Protein AF-A0A2T2TKY9-F1 (afdb_monomer)

Solvent-accessible surface area (backbone atoms only — not comparable to full-atom values): 7077 Å² total; per-residue (Å²): 111,66,70,60,33,53,52,41,38,54,29,49,77,65,15,28,55,54,84,91,41,48,63,62,53,51,52,52,54,49,52,53,51,51,37,38,73,75,62,79,43,53,74,64,58,55,48,51,42,56,54,39,39,47,70,61,56,27,76,72,26,63,61,4,35,72,71,64,35,91,60,46,79,85,35,49,60,59,58,50,49,37,50,68,68,67,57,58,39,86,54,73,62,39,29,32,44,21,52,51,47,55,71,32,69,70,40,43,49,55,43,50,52,54,51,52,52,51,52,51,54,53,52,54,52,66,74,78,108

Structure (mmCIF, N/CA/C/O backbone):
data_AF-A0A2T2TKY9-F1
#
_entry.id   AF-A0A2T2TKY9-F1
#
loop_
_atom_site.group_PDB
_atom_site.id
_atom_site.type_symbol
_atom_site.label_atom_id
_atom_site.label_alt_id
_atom_site.label_comp_id
_atom_site.label_asym_id
_atom_site.label_entity_id
_atom_site.label_seq_id
_atom_site.pdbx_PDB_ins_code
_atom_site.Cartn_x
_atom_site.Cartn_y
_atom_site.Cartn_z
_atom_site.occupancy
_atom_site.B_iso_or_equiv
_atom_site.auth_seq_id
_atom_site.auth_comp_id
_atom_site.auth_asym_id
_atom_site.auth_atom_id
_atom_site.pdbx_PDB_model_num
ATOM 1 N N . MET A 1 1 ? -13.889 10.393 12.592 1.00 92.25 1 MET A N 1
ATOM 2 C CA . MET A 1 1 ? -12.944 9.259 12.523 1.00 92.25 1 MET A CA 1
ATOM 3 C C . MET A 1 1 ? -13.697 7.949 12.323 1.00 92.25 1 MET A C 1
ATOM 5 O O . MET A 1 1 ? -13.344 7.207 11.418 1.00 92.25 1 MET A O 1
ATOM 9 N N . ASP A 1 2 ? -14.764 7.711 13.086 1.00 93.06 2 ASP A N 1
ATOM 10 C CA . ASP A 1 2 ? -15.576 6.482 13.050 1.00 93.06 2 ASP A CA 1
ATOM 11 C C . ASP A 1 2 ? -16.013 6.045 11.645 1.00 93.06 2 ASP A C 1
ATOM 13 O O . ASP A 1 2 ? -15.828 4.889 11.281 1.00 93.06 2 ASP A O 1
ATOM 17 N N . GLU A 1 3 ? -16.481 6.969 10.799 1.00 95.25 3 GLU A N 1
ATOM 18 C CA . GLU A 1 3 ? -16.850 6.647 9.410 1.00 95.25 3 GLU A CA 1
ATOM 19 C C . GLU A 1 3 ? -15.670 6.152 8.558 1.00 95.25 3 GLU A C 1
ATOM 21 O O . GLU A 1 3 ? -15.845 5.297 7.692 1.00 95.25 3 GLU A O 1
ATOM 26 N N . HIS A 1 4 ? -14.456 6.670 8.785 1.00 95.62 4 HIS A N 1
ATOM 27 C CA . HIS A 1 4 ? -13.267 6.175 8.087 1.00 95.62 4 HIS A CA 1
ATOM 28 C C . HIS A 1 4 ? -12.888 4.782 8.581 1.00 95.62 4 HIS A C 1
ATOM 30 O O . HIS A 1 4 ? -12.507 3.947 7.768 1.00 95.62 4 HIS A O 1
ATOM 36 N N . ILE A 1 5 ? -13.007 4.526 9.886 1.00 96.94 5 ILE A N 1
ATOM 37 C CA . ILE A 1 5 ? -12.751 3.205 10.469 1.00 96.94 5 ILE A CA 1
ATOM 38 C C . ILE A 1 5 ? -13.736 2.184 9.896 1.00 96.94 5 ILE A C 1
ATOM 40 O O . ILE A 1 5 ? -13.290 1.199 9.315 1.00 96.94 5 ILE A O 1
ATOM 44 N N . ALA A 1 6 ? -15.039 2.470 9.937 1.00 97.69 6 ALA A N 1
ATOM 45 C CA . ALA A 1 6 ? -16.073 1.590 9.392 1.00 97.69 6 ALA A CA 1
ATOM 46 C C . ALA A 1 6 ? -15.871 1.311 7.892 1.00 97.69 6 ALA A C 1
ATOM 48 O O . ALA A 1 6 ? -16.046 0.185 7.427 1.00 97.69 6 ALA A O 1
ATOM 49 N N . TYR A 1 7 ? -15.447 2.322 7.125 1.00 98.00 7 TYR A N 1
ATOM 50 C CA . TYR A 1 7 ? -15.103 2.146 5.715 1.00 98.00 7 TYR A CA 1
ATOM 51 C C . TYR A 1 7 ? -13.911 1.197 5.518 1.00 98.00 7 TYR A C 1
ATOM 53 O O . TYR A 1 7 ? -13.966 0.317 4.663 1.00 98.00 7 TYR A O 1
ATOM 61 N N . ILE A 1 8 ? -12.841 1.339 6.308 1.00 97.88 8 ILE A N 1
ATOM 62 C CA . ILE A 1 8 ? -11.689 0.430 6.236 1.00 97.88 8 ILE A CA 1
ATOM 63 C C . ILE A 1 8 ? -12.074 -0.989 6.663 1.00 97.88 8 ILE A C 1
ATOM 65 O O . ILE A 1 8 ? -11.676 -1.937 5.992 1.00 97.88 8 ILE A O 1
ATOM 69 N N . GLU A 1 9 ? -12.867 -1.149 7.721 1.00 97.81 9 GLU A N 1
ATOM 70 C CA . GLU A 1 9 ? -13.338 -2.460 8.183 1.00 97.81 9 GLU A CA 1
ATOM 71 C C . GLU A 1 9 ? -14.167 -3.177 7.111 1.00 97.81 9 GLU A C 1
ATOM 73 O O . GLU A 1 9 ? -13.948 -4.365 6.869 1.00 97.81 9 GLU A O 1
ATOM 78 N N . LYS A 1 10 ? -15.043 -2.447 6.404 1.00 98.06 10 LYS A N 1
ATOM 79 C CA . LYS A 1 10 ? -15.778 -2.965 5.238 1.00 98.06 10 LYS A CA 1
ATOM 80 C C . LYS A 1 10 ? -14.816 -3.502 4.175 1.00 98.06 10 LYS A C 1
ATOM 82 O O . LYS A 1 10 ? -14.941 -4.652 3.766 1.00 98.06 10 LYS A O 1
ATOM 87 N N . LEU A 1 11 ? -13.820 -2.706 3.777 1.00 98.19 11 LEU A N 1
ATOM 88 C CA . LEU A 1 11 ? -12.841 -3.132 2.771 1.00 98.19 11 LEU A CA 1
ATOM 89 C C . LEU A 1 11 ? -12.011 -4.331 3.239 1.00 98.19 11 LEU A C 1
ATOM 91 O O . LEU A 1 11 ? -11.703 -5.210 2.442 1.00 98.19 11 LEU A O 1
ATOM 95 N N . VAL A 1 12 ? -11.637 -4.391 4.519 1.00 97.38 12 VAL A N 1
ATOM 96 C CA . VAL A 1 12 ? -10.908 -5.538 5.079 1.00 97.38 12 VAL A CA 1
ATOM 97 C C . VAL A 1 12 ? -11.760 -6.804 5.017 1.00 97.38 12 VAL A C 1
ATOM 99 O O . VAL A 1 12 ? -11.250 -7.836 4.585 1.00 97.38 12 VAL A O 1
ATOM 102 N N . ALA A 1 13 ? -13.048 -6.725 5.363 1.00 97.06 13 ALA A N 1
ATOM 103 C CA . ALA A 1 13 ? -13.977 -7.851 5.253 1.00 97.06 13 ALA A CA 1
ATOM 104 C C . ALA A 1 13 ? -14.165 -8.334 3.800 1.00 97.06 13 ALA A C 1
ATOM 106 O O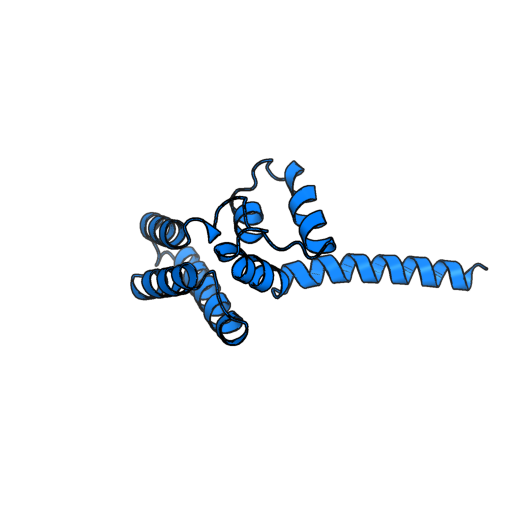 . ALA A 1 13 ? -14.412 -9.513 3.564 1.00 97.06 13 ALA A O 1
ATOM 107 N N . GLU A 1 14 ? -13.999 -7.442 2.822 1.00 97.00 14 GLU A N 1
ATOM 108 C CA . GLU A 1 14 ? -14.082 -7.736 1.383 1.00 97.00 14 GLU A CA 1
ATOM 109 C C . GLU A 1 14 ? -12.745 -8.204 0.767 1.00 97.00 14 GLU A C 1
ATOM 111 O O . GLU A 1 14 ? -12.661 -8.455 -0.442 1.00 97.00 14 GLU A O 1
ATOM 116 N N . GLY A 1 15 ? -11.691 -8.335 1.582 1.00 96.81 15 GLY A N 1
ATOM 117 C CA . GLY A 1 15 ? -10.346 -8.729 1.147 1.00 96.81 15 GLY A CA 1
ATOM 118 C C . GLY A 1 15 ? -9.550 -7.613 0.455 1.00 96.81 15 GLY A C 1
ATOM 119 O O . GLY A 1 15 ? -8.530 -7.870 -0.192 1.00 96.81 15 GLY A O 1
ATOM 120 N N . GLY A 1 16 ? -10.026 -6.374 0.576 1.00 97.88 16 GLY A N 1
ATOM 121 C CA . GLY A 1 16 ? -9.493 -5.148 -0.008 1.00 97.88 16 GLY A CA 1
ATOM 122 C C .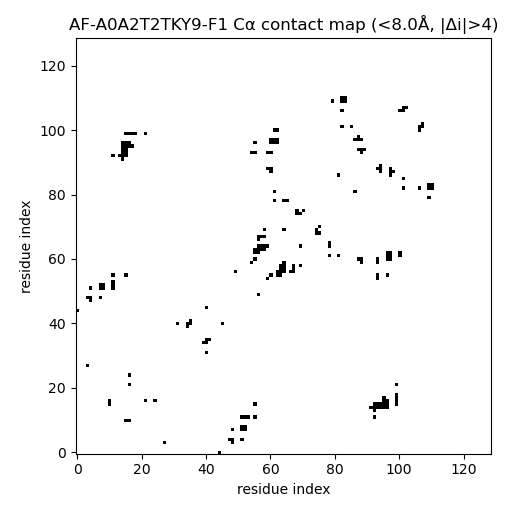 GLY A 1 16 ? -10.429 -4.510 -1.040 1.00 97.88 16 GLY A C 1
ATOM 123 O O . GLY A 1 16 ? -11.451 -5.091 -1.400 1.00 97.88 16 GLY A O 1
ATOM 124 N N . PRO A 1 17 ? -10.085 -3.307 -1.525 1.00 98.38 17 PRO A N 1
ATOM 125 C CA . PRO A 1 17 ? -10.943 -2.546 -2.428 1.00 98.38 17 PRO A CA 1
ATOM 126 C C . PRO A 1 17 ? -11.001 -3.158 -3.828 1.00 98.38 17 PRO A C 1
ATOM 128 O O . PRO A 1 17 ? -10.005 -3.681 -4.339 1.00 98.38 17 PRO A O 1
ATOM 131 N N . ASP A 1 18 ? -12.147 -3.024 -4.487 1.00 98.25 18 ASP A N 1
ATOM 132 C CA . ASP A 1 18 ? -12.252 -3.239 -5.928 1.00 98.25 18 ASP A CA 1
ATOM 133 C C . ASP A 1 18 ? -11.791 -1.995 -6.712 1.00 98.25 18 ASP A C 1
ATOM 135 O O . ASP A 1 18 ? -11.724 -0.898 -6.151 1.00 98.25 18 ASP A O 1
ATOM 139 N N . PRO A 1 19 ? -11.457 -2.112 -8.016 1.00 98.19 19 PRO A N 1
ATOM 140 C CA . PRO A 1 19 ? -10.944 -0.983 -8.799 1.00 98.19 19 PRO A CA 1
ATOM 141 C C . PRO A 1 19 ? -11.835 0.268 -8.776 1.00 98.19 19 PRO A C 1
ATOM 143 O O . PRO A 1 19 ? -11.324 1.385 -8.792 1.00 98.19 19 PRO A O 1
ATOM 146 N N . SER A 1 20 ? -13.158 0.096 -8.681 1.00 98.06 20 SER A N 1
ATOM 147 C CA . SER A 1 20 ? -14.121 1.196 -8.543 1.00 98.06 20 SER A CA 1
ATOM 148 C C . SER A 1 20 ? -14.001 1.968 -7.223 1.00 98.06 20 SER A C 1
ATOM 150 O O . SER A 1 20 ? -14.474 3.095 -7.133 1.00 98.06 20 SER A O 1
ATOM 152 N N . GLU A 1 21 ? -13.375 1.384 -6.200 1.00 98.31 21 GLU A N 1
ATOM 153 C CA . GLU A 1 21 ? -13.217 1.961 -4.860 1.00 98.31 21 GLU A CA 1
ATOM 154 C C . GLU A 1 21 ? -11.819 2.566 -4.634 1.00 98.31 21 GLU A C 1
ATOM 156 O O . GLU A 1 21 ? -11.579 3.193 -3.599 1.00 98.31 21 GLU A O 1
ATOM 161 N N . TYR A 1 22 ? -10.887 2.413 -5.586 1.00 98.06 22 TYR A N 1
ATOM 162 C CA . TYR A 1 22 ? -9.496 2.871 -5.442 1.00 98.06 22 TYR A CA 1
ATOM 163 C C . TYR A 1 22 ? -9.401 4.375 -5.207 1.00 98.06 22 TYR A C 1
ATOM 165 O O . TYR A 1 22 ? -8.671 4.813 -4.316 1.00 98.06 22 TYR A O 1
ATOM 173 N N . GLU A 1 23 ? -10.156 5.159 -5.973 1.00 97.06 23 GLU A N 1
ATOM 174 C CA . GLU A 1 23 ? -10.146 6.615 -5.847 1.00 97.06 23 GLU A CA 1
ATOM 175 C C . GLU A 1 23 ? -10.729 7.062 -4.504 1.00 97.06 23 GLU A C 1
ATOM 177 O O . GLU A 1 23 ? -10.122 7.855 -3.786 1.00 97.06 23 GLU A O 1
ATOM 182 N N . ALA A 1 24 ? -11.855 6.468 -4.101 1.00 97.12 24 ALA A N 1
ATOM 183 C CA . ALA A 1 24 ? -12.491 6.761 -2.821 1.00 97.12 24 ALA A CA 1
ATOM 184 C C . ALA A 1 24 ? -11.572 6.434 -1.632 1.00 97.12 24 ALA A C 1
ATOM 186 O O . ALA A 1 24 ? -11.473 7.214 -0.682 1.00 97.12 24 ALA A O 1
ATOM 187 N N . LEU A 1 25 ? -10.863 5.301 -1.685 1.00 97.31 25 LEU A N 1
ATOM 188 C CA . LEU A 1 25 ? -9.890 4.938 -0.657 1.00 97.31 25 LEU A CA 1
ATOM 189 C C . LEU A 1 25 ? -8.690 5.898 -0.640 1.00 97.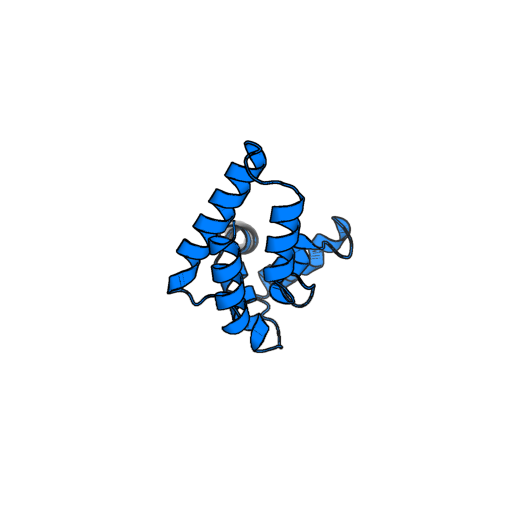31 25 LEU A C 1
ATOM 191 O O . LEU A 1 25 ? -8.292 6.345 0.437 1.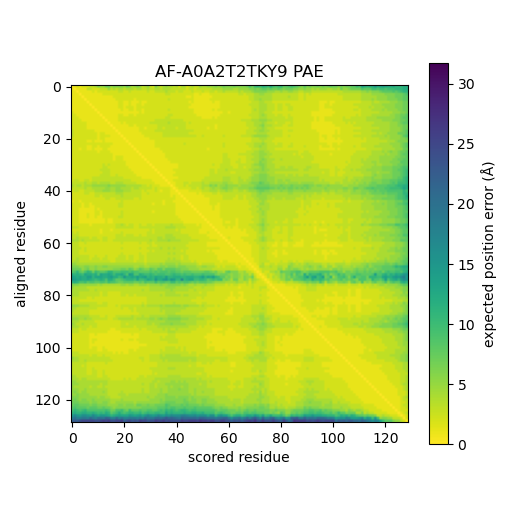00 97.31 25 LEU A O 1
ATOM 195 N N . ASN A 1 26 ? -8.127 6.241 -1.803 1.00 95.69 26 ASN A N 1
ATOM 196 C CA . ASN A 1 26 ? -7.018 7.196 -1.895 1.00 95.69 26 ASN A CA 1
ATOM 197 C C . ASN A 1 26 ? -7.400 8.555 -1.301 1.00 95.69 26 ASN A C 1
ATOM 199 O O . ASN A 1 26 ? -6.656 9.086 -0.474 1.00 95.69 26 ASN A O 1
ATOM 203 N N . GLN A 1 27 ? -8.573 9.079 -1.659 1.00 95.94 27 GLN A N 1
ATOM 204 C CA . GLN A 1 27 ? -9.046 10.370 -1.172 1.00 95.94 27 GLN A CA 1
ATOM 205 C C . GLN A 1 27 ? -9.201 10.381 0.353 1.00 95.94 27 GLN A C 1
ATOM 207 O O . GLN A 1 27 ? -8.745 11.315 1.009 1.00 95.94 27 GLN A O 1
ATOM 212 N N . ARG A 1 28 ? -9.758 9.314 0.940 1.00 96.12 28 ARG A N 1
ATOM 213 C CA . ARG A 1 28 ? -9.877 9.186 2.403 1.00 96.12 28 ARG A CA 1
ATOM 214 C C . ARG A 1 28 ? -8.514 9.132 3.095 1.00 96.12 28 ARG A C 1
ATOM 216 O O . ARG A 1 28 ? -8.350 9.721 4.159 1.00 96.12 28 ARG A O 1
ATOM 223 N N . ILE A 1 29 ? -7.530 8.439 2.517 1.00 93.94 29 ILE A N 1
ATOM 224 C CA . ILE A 1 29 ? -6.168 8.386 3.076 1.00 93.94 29 ILE A CA 1
ATOM 225 C C . ILE A 1 29 ? -5.523 9.778 3.065 1.00 93.94 29 ILE A C 1
ATOM 227 O O . ILE A 1 29 ? -4.897 10.162 4.055 1.00 93.94 29 ILE A O 1
ATOM 231 N N . ILE A 1 30 ? -5.678 10.525 1.967 1.00 94.75 30 ILE A N 1
ATOM 232 C CA . ILE A 1 30 ? -5.158 11.893 1.831 1.00 94.75 30 ILE A CA 1
ATOM 233 C C . ILE A 1 30 ? -5.816 12.810 2.864 1.00 94.75 30 ILE A C 1
ATOM 235 O O . ILE A 1 30 ? -5.107 13.440 3.644 1.00 94.75 30 ILE A O 1
ATOM 239 N N . GLU A 1 31 ? -7.146 12.794 2.951 1.00 95.88 31 GLU A N 1
ATOM 240 C CA . GLU A 1 31 ? -7.907 13.604 3.908 1.00 95.88 31 GLU A CA 1
ATOM 241 C C . GLU A 1 31 ? -7.454 13.361 5.357 1.00 95.88 31 GLU A C 1
ATOM 243 O O . GLU A 1 31 ? -7.190 14.303 6.102 1.00 95.88 31 GLU A O 1
ATOM 248 N N . ILE A 1 32 ? -7.300 12.096 5.763 1.00 95.88 32 ILE A N 1
ATOM 249 C CA . ILE A 1 32 ? -6.837 11.753 7.115 1.00 95.88 32 ILE A CA 1
ATOM 250 C C . ILE A 1 32 ? -5.403 12.246 7.344 1.00 95.88 32 ILE A C 1
ATOM 252 O O . ILE A 1 32 ? -5.070 12.695 8.443 1.00 95.88 32 ILE A O 1
ATOM 256 N N . SER A 1 33 ? -4.542 12.155 6.327 1.00 93.56 33 SER A N 1
ATOM 257 C CA . SER A 1 33 ? -3.166 12.643 6.411 1.00 93.56 33 SER A CA 1
ATOM 258 C C . SER A 1 33 ? -3.106 14.161 6.576 1.00 93.56 33 SER A C 1
ATOM 260 O O . SER A 1 33 ? -2.310 14.643 7.383 1.00 93.56 33 SER A O 1
ATOM 262 N N . ASP A 1 34 ? -3.941 14.900 5.846 1.00 95.94 34 ASP A N 1
ATOM 263 C CA . ASP A 1 34 ? -4.031 16.357 5.941 1.00 95.94 34 ASP A CA 1
ATOM 264 C C . ASP A 1 34 ? -4.559 16.780 7.313 1.00 95.94 34 ASP A C 1
ATOM 266 O O . ASP A 1 34 ? -3.881 17.507 8.033 1.00 95.94 34 ASP A O 1
ATOM 270 N N . ARG A 1 35 ? -5.675 16.200 7.762 1.00 95.94 35 ARG A N 1
ATOM 271 C CA . ARG A 1 35 ? -6.233 16.481 9.093 1.00 95.94 35 ARG A CA 1
ATOM 272 C C . ARG A 1 35 ? -5.263 16.150 10.228 1.00 95.94 35 ARG A C 1
ATOM 274 O O . ARG A 1 35 ? -5.205 16.850 11.233 1.00 95.94 35 ARG A O 1
ATOM 281 N N . ARG A 1 36 ? -4.459 15.090 10.084 1.00 95.19 36 ARG A N 1
ATOM 282 C CA . ARG A 1 36 ? -3.402 14.770 11.055 1.00 95.19 36 ARG A CA 1
ATOM 283 C C . ARG A 1 36 ? -2.308 15.835 11.077 1.00 95.19 36 ARG A C 1
ATOM 285 O O . ARG A 1 36 ? -1.814 16.156 12.155 1.00 95.19 36 ARG A O 1
ATOM 292 N N . ARG A 1 37 ? -1.890 16.334 9.910 1.00 94.69 37 ARG A N 1
ATOM 293 C CA . ARG A 1 37 ? -0.895 17.413 9.804 1.00 94.69 37 ARG A CA 1
ATOM 294 C C . ARG A 1 37 ? -1.408 18.689 10.471 1.00 94.69 37 ARG A C 1
ATOM 296 O O . ARG A 1 37 ? -0.629 19.354 11.145 1.00 94.69 37 ARG A O 1
ATOM 303 N N . ASP A 1 38 ? -2.697 18.966 10.324 1.00 95.50 38 ASP A N 1
ATOM 304 C CA . ASP A 1 38 ? -3.335 20.182 10.829 1.00 95.50 38 ASP A CA 1
ATOM 305 C C . ASP A 1 38 ? -3.681 20.085 12.335 1.00 95.50 38 ASP A C 1
ATOM 307 O O . ASP A 1 38 ? -4.000 21.085 12.972 1.00 95.50 38 ASP A O 1
ATOM 311 N N . GLY A 1 39 ? -3.521 18.900 12.940 1.00 94.44 39 GLY A N 1
ATOM 312 C CA . GLY A 1 39 ? -3.720 18.658 14.375 1.00 94.44 39 GLY A CA 1
ATOM 313 C C . GLY A 1 39 ? -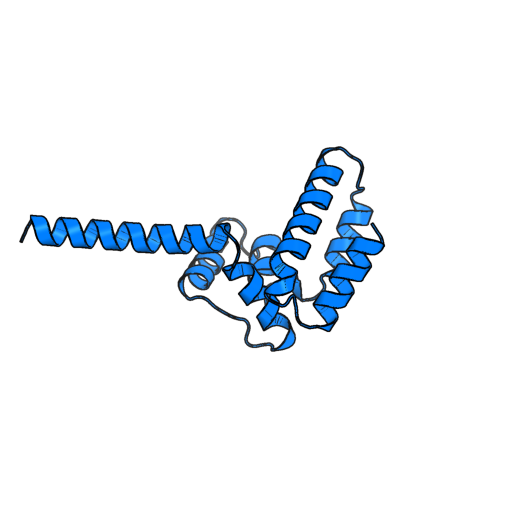5.126 18.180 14.754 1.00 94.44 39 GLY A C 1
ATOM 314 O O . GLY A 1 39 ? -5.369 17.889 15.923 1.00 94.44 39 GLY A O 1
ATOM 315 N N . ASP A 1 40 ? -6.015 18.016 13.773 1.00 94.94 40 ASP A N 1
ATOM 316 C CA . ASP A 1 40 ? -7.421 17.618 13.943 1.00 94.94 40 ASP A CA 1
ATOM 317 C C . ASP A 1 40 ? -7.618 16.114 14.174 1.00 94.94 40 ASP A C 1
ATOM 319 O O . ASP A 1 40 ? -8.736 15.653 14.412 1.00 94.94 40 ASP A O 1
ATOM 323 N N . VAL A 1 41 ? -6.549 15.323 14.045 1.00 95.69 41 VAL A N 1
ATOM 324 C CA . VAL A 1 41 ? -6.565 13.877 14.286 1.00 95.69 41 VAL A CA 1
ATOM 325 C C . VAL A 1 41 ? -5.468 13.509 15.271 1.00 95.69 41 VAL A C 1
ATOM 327 O O . VAL A 1 41 ? -4.273 13.706 15.033 1.00 95.69 41 VAL A O 1
ATOM 330 N N . THR A 1 42 ? -5.880 12.895 16.370 1.00 96.12 42 THR A N 1
ATOM 331 C CA . THR A 1 42 ? -5.001 12.471 17.453 1.00 96.12 42 THR A CA 1
ATOM 332 C C . THR A 1 42 ? -4.184 11.232 17.086 1.00 96.12 42 THR A C 1
ATOM 334 O O . THR A 1 42 ? -4.537 10.417 16.228 1.00 96.12 42 THR A O 1
ATOM 337 N N . ALA A 1 43 ? -3.083 11.014 17.810 1.00 94.81 43 ALA A N 1
ATOM 338 C CA . ALA A 1 43 ? -2.298 9.788 17.674 1.00 94.81 43 ALA A CA 1
ATOM 339 C C . ALA A 1 43 ? -3.117 8.518 17.987 1.00 94.81 43 ALA A C 1
ATOM 341 O O . ALA A 1 43 ? -2.876 7.472 17.380 1.00 94.81 43 ALA A O 1
ATOM 342 N N . GLN A 1 44 ? -4.087 8.610 18.903 1.00 96.31 44 GLN A N 1
ATOM 343 C CA . GLN A 1 44 ? -4.948 7.491 19.278 1.00 96.31 44 GLN A CA 1
ATOM 344 C C . GLN A 1 44 ? -5.934 7.132 18.160 1.00 96.31 44 GLN A C 1
ATOM 346 O O . GLN A 1 44 ? -6.112 5.953 17.866 1.00 96.31 44 GLN A O 1
ATOM 351 N N . GLU A 1 45 ? -6.503 8.122 17.476 1.00 96.56 45 GLU A N 1
ATOM 352 C CA . GLU A 1 45 ? -7.361 7.897 16.307 1.00 96.56 45 GLU A CA 1
ATOM 353 C C . GLU A 1 45 ? -6.586 7.285 15.135 1.00 96.56 45 GLU A C 1
ATOM 355 O O . GLU A 1 45 ? -7.049 6.333 14.511 1.00 96.56 45 GLU A O 1
ATOM 360 N N . ILE A 1 46 ? -5.355 7.745 14.881 1.00 96.00 46 ILE A N 1
ATOM 361 C CA . ILE A 1 46 ? -4.474 7.111 13.886 1.00 96.00 46 ILE A CA 1
ATOM 362 C C . ILE A 1 46 ? -4.149 5.667 14.272 1.00 96.00 46 ILE A C 1
ATOM 364 O O . ILE A 1 46 ? -4.060 4.797 13.404 1.00 96.00 46 ILE A O 1
ATOM 368 N N . LYS A 1 47 ? -3.948 5.392 15.564 1.00 96.19 47 LYS A N 1
ATOM 369 C CA . LYS A 1 47 ? -3.724 4.030 16.053 1.00 96.19 47 LYS A CA 1
ATOM 370 C C . LYS A 1 47 ? -4.954 3.153 15.812 1.00 96.19 47 LYS A C 1
ATOM 372 O O . LYS A 1 47 ? -4.776 2.050 15.302 1.00 96.19 47 LYS A O 1
ATOM 377 N N . ALA A 1 48 ? -6.156 3.643 16.108 1.00 96.75 48 ALA A N 1
ATOM 378 C CA . ALA A 1 48 ? -7.408 2.928 15.857 1.00 96.75 48 ALA A CA 1
ATOM 379 C C . ALA A 1 48 ? -7.609 2.647 14.359 1.00 96.75 48 ALA A C 1
ATOM 381 O O . ALA A 1 48 ? -7.855 1.510 13.970 1.00 96.75 48 ALA A O 1
ATOM 382 N N . LEU A 1 49 ? -7.368 3.639 13.498 1.00 96.50 49 LEU A N 1
ATOM 383 C CA . LEU A 1 49 ? -7.423 3.453 12.048 1.00 96.50 49 LEU A CA 1
ATOM 384 C C . LEU A 1 49 ? -6.433 2.385 11.563 1.00 96.50 49 LEU A C 1
ATOM 386 O O . LEU A 1 49 ? -6.784 1.519 10.771 1.00 96.50 49 LEU A O 1
ATOM 390 N N . ARG A 1 50 ? -5.189 2.402 12.058 1.00 95.56 50 ARG A N 1
ATOM 391 C CA . ARG A 1 50 ? -4.191 1.368 11.724 1.00 95.56 50 ARG A CA 1
ATOM 392 C C . ARG A 1 50 ? -4.606 -0.020 12.206 1.00 95.56 50 ARG A C 1
ATOM 394 O O . ARG A 1 50 ? -4.269 -0.998 11.547 1.00 95.56 50 ARG A O 1
ATOM 401 N N . GLN A 1 51 ? -5.296 -0.111 13.342 1.00 96.94 51 GLN A N 1
ATOM 402 C CA . GLN A 1 51 ? -5.851 -1.370 13.836 1.00 96.94 51 GLN A CA 1
ATOM 403 C C . GLN A 1 51 ? -6.972 -1.877 12.924 1.00 96.94 51 GLN A C 1
ATOM 405 O O . GLN A 1 51 ? -6.978 -3.065 12.618 1.00 96.94 51 GLN A O 1
ATOM 410 N N . ALA A 1 52 ? -7.829 -0.985 12.417 1.00 97.31 52 ALA A N 1
ATOM 411 C CA . ALA A 1 52 ? -8.904 -1.323 11.483 1.00 97.31 52 ALA A CA 1
ATOM 412 C C . ALA A 1 52 ? -8.391 -1.971 10.186 1.00 97.31 52 ALA A C 1
ATOM 414 O O . ALA A 1 52 ? -9.002 -2.902 9.680 1.00 97.31 52 ALA A O 1
ATOM 415 N N . PHE A 1 53 ? -7.224 -1.549 9.681 1.00 97.06 53 PHE A N 1
ATOM 416 C CA . PHE A 1 53 ? -6.587 -2.204 8.529 1.00 97.06 53 PHE A CA 1
ATOM 417 C C . PHE A 1 53 ? -6.159 -3.661 8.802 1.00 97.06 53 PHE A C 1
ATOM 419 O O . PHE A 1 53 ? -5.954 -4.421 7.857 1.00 97.06 53 PHE A O 1
ATOM 426 N N . GLY A 1 54 ? -5.971 -4.064 10.062 1.00 95.88 54 GLY A N 1
ATOM 427 C CA . GLY A 1 54 ? -5.646 -5.442 10.436 1.00 95.88 54 GLY A CA 1
ATOM 428 C C . GLY A 1 54 ? -4.477 -6.045 9.642 1.00 95.88 54 GLY A C 1
ATOM 429 O O . GLY A 1 54 ? -3.383 -5.473 9.565 1.00 95.88 54 GLY A O 1
ATOM 430 N N . GLN A 1 55 ? -4.711 -7.216 9.035 1.00 96.12 55 GLN A N 1
ATOM 431 C CA . GLN A 1 55 ? -3.706 -7.931 8.233 1.00 96.12 55 GLN A CA 1
ATOM 432 C C . GLN A 1 55 ? -3.317 -7.202 6.946 1.00 96.12 55 GLN A C 1
ATOM 434 O O . GLN A 1 55 ? -2.231 -7.445 6.417 1.00 96.12 55 GLN A O 1
ATOM 439 N N . ALA A 1 56 ? -4.125 -6.251 6.483 1.00 96.44 56 ALA A N 1
ATOM 440 C CA . ALA A 1 56 ? -3.775 -5.429 5.340 1.00 96.44 56 ALA A CA 1
ATOM 441 C C . ALA A 1 56 ? -2.558 -4.529 5.630 1.00 96.44 56 ALA A C 1
ATOM 443 O O . ALA A 1 56 ? -1.898 -4.103 4.697 1.00 96.44 56 ALA A O 1
ATOM 444 N N . LEU A 1 57 ? -2.204 -4.259 6.895 1.00 96.44 57 LEU A N 1
ATOM 445 C CA . LEU A 1 57 ? -0.942 -3.595 7.279 1.00 96.44 57 LEU A CA 1
ATOM 446 C C . LEU A 1 57 ? 0.097 -4.566 7.873 1.00 96.44 57 LEU A C 1
ATOM 448 O O . LEU A 1 57 ? 1.000 -4.153 8.616 1.00 96.44 57 LEU A O 1
ATOM 452 N N . SER A 1 58 ? -0.022 -5.861 7.574 1.00 95.00 58 SER A N 1
ATOM 453 C CA . SER A 1 58 ? 1.006 -6.872 7.853 1.00 95.00 58 SER A CA 1
ATOM 454 C C . SER A 1 58 ? 2.048 -6.937 6.731 1.00 95.00 58 SER A C 1
ATOM 456 O O . SER A 1 58 ? 1.801 -6.506 5.606 1.00 95.00 58 SER A O 1
ATOM 458 N N . THR A 1 59 ? 3.197 -7.557 6.997 1.00 93.81 59 THR A N 1
ATOM 459 C CA . THR A 1 59 ? 4.228 -7.823 5.976 1.00 93.81 59 THR A CA 1
ATOM 460 C C . THR A 1 59 ? 3.785 -8.822 4.896 1.00 93.81 59 THR A C 1
ATOM 462 O 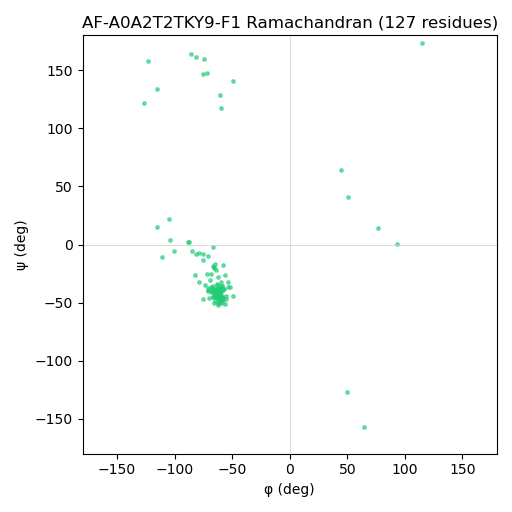O . THR A 1 59 ? 4.538 -9.071 3.961 1.00 93.81 59 THR A O 1
ATOM 465 N N . GLY A 1 60 ? 2.569 -9.379 4.989 1.00 93.50 60 GLY A N 1
ATOM 466 C CA . GLY A 1 60 ? 1.954 -10.193 3.938 1.00 93.50 60 GLY A CA 1
ATOM 467 C C . GLY A 1 60 ? 1.429 -9.390 2.742 1.00 93.50 60 GLY A C 1
ATOM 468 O O . GLY A 1 60 ? 1.050 -9.994 1.747 1.00 93.50 60 GLY A O 1
ATOM 469 N N . THR A 1 61 ? 1.422 -8.055 2.822 1.00 96.75 61 THR A N 1
ATOM 470 C CA . THR A 1 61 ? 1.046 -7.147 1.723 1.00 96.75 61 THR A CA 1
ATOM 471 C C . THR A 1 61 ? 2.169 -6.163 1.415 1.00 96.75 61 THR A C 1
ATOM 473 O O . THR A 1 61 ? 2.982 -5.830 2.283 1.00 96.75 61 THR A O 1
ATOM 476 N N . LEU A 1 62 ? 2.168 -5.602 0.208 1.00 96.44 62 LEU A N 1
ATOM 477 C CA . LEU A 1 62 ? 3.062 -4.515 -0.191 1.00 96.44 62 LEU A CA 1
ATOM 478 C C . LEU A 1 62 ? 2.869 -3.256 0.655 1.00 96.44 62 LEU A C 1
ATOM 480 O O . LEU A 1 62 ? 3.845 -2.634 1.079 1.00 96.44 62 LEU A O 1
ATOM 484 N N . GLN A 1 63 ? 1.619 -2.887 0.947 1.00 95.12 63 GLN A N 1
ATOM 485 C CA . GLN A 1 63 ? 1.339 -1.700 1.757 1.00 95.12 63 GLN A CA 1
ATOM 486 C C . GLN A 1 63 ? 1.826 -1.869 3.201 1.00 95.12 63 GLN A C 1
ATOM 488 O O . GLN A 1 63 ? 2.372 -0.934 3.790 1.00 95.12 63 GLN A O 1
ATOM 493 N N . GLY A 1 64 ? 1.683 -3.067 3.770 1.00 95.25 64 GLY A N 1
ATOM 494 C CA . GLY A 1 64 ? 2.186 -3.356 5.099 1.00 95.25 64 GLY A CA 1
ATOM 495 C C . GLY A 1 64 ? 3.707 -3.487 5.134 1.00 95.25 64 GLY A C 1
ATOM 496 O O . GLY A 1 64 ? 4.310 -2.992 6.082 1.00 95.25 64 GLY A O 1
ATOM 497 N N . LEU A 1 65 ? 4.359 -4.019 4.094 1.00 94.69 65 LEU A N 1
ATOM 498 C CA . LEU A 1 65 ? 5.822 -3.950 3.956 1.00 94.69 65 LEU A CA 1
ATOM 499 C C . LEU A 1 65 ? 6.318 -2.498 3.939 1.00 94.69 65 LEU A C 1
ATOM 501 O O . LEU A 1 65 ? 7.202 -2.149 4.723 1.00 94.69 65 LEU A O 1
ATOM 505 N N . ALA A 1 66 ? 5.691 -1.635 3.129 1.00 93.06 66 ALA A N 1
ATOM 506 C CA . ALA A 1 66 ? 6.018 -0.208 3.052 1.00 93.06 66 ALA A CA 1
ATOM 507 C C . ALA A 1 66 ? 5.860 0.501 4.406 1.00 93.06 66 ALA A C 1
ATOM 509 O O . ALA A 1 66 ? 6.657 1.369 4.767 1.00 93.06 66 ALA A O 1
ATOM 510 N N . PHE A 1 67 ? 4.809 0.139 5.146 1.00 92.88 67 PHE A N 1
ATOM 511 C CA . PHE A 1 67 ? 4.483 0.731 6.437 1.00 92.88 67 PHE A CA 1
ATOM 512 C C . PHE A 1 67 ? 5.397 0.240 7.565 1.00 92.88 67 PHE A C 1
ATOM 514 O O . PHE A 1 67 ? 5.874 1.044 8.365 1.00 92.88 67 PHE A O 1
ATOM 521 N N . ARG A 1 68 ? 5.625 -1.075 7.652 1.00 91.94 68 ARG A N 1
ATOM 522 C CA . ARG A 1 68 ? 6.363 -1.715 8.749 1.00 91.94 68 ARG A CA 1
ATOM 523 C C . ARG A 1 68 ? 7.869 -1.567 8.602 1.00 91.94 68 ARG A C 1
ATOM 525 O O . ARG A 1 68 ? 8.541 -1.511 9.625 1.00 91.94 68 ARG A O 1
ATOM 532 N N . LYS A 1 69 ? 8.375 -1.532 7.363 1.00 90.69 69 LYS A N 1
ATOM 533 C CA . LYS A 1 69 ? 9.810 -1.497 7.041 1.00 90.69 69 LYS A CA 1
ATOM 534 C C . LYS A 1 69 ? 10.600 -2.507 7.888 1.00 90.69 69 LYS A C 1
ATOM 536 O O . LYS A 1 69 ? 11.423 -2.091 8.704 1.00 90.69 69 LYS A O 1
ATOM 541 N N . PRO A 1 70 ? 10.347 -3.822 7.737 1.00 89.44 70 PRO A N 1
ATOM 542 C CA . PRO A 1 70 ? 10.889 -4.848 8.635 1.00 89.44 70 PRO A CA 1
ATOM 543 C C . PRO A 1 70 ? 12.422 -4.834 8.741 1.00 89.44 70 PRO A C 1
ATOM 545 O O . PRO A 1 70 ? 12.957 -5.200 9.782 1.00 89.44 70 PRO A O 1
ATOM 548 N N . TYR A 1 71 ? 13.118 -4.353 7.706 1.00 89.06 71 TYR A N 1
ATOM 549 C CA . TYR A 1 71 ? 14.578 -4.209 7.689 1.00 89.06 71 TYR A CA 1
ATOM 550 C C . TYR A 1 71 ? 15.047 -2.743 7.605 1.00 89.06 71 TYR A C 1
ATOM 552 O O . TYR A 1 71 ? 16.202 -2.475 7.280 1.00 89.06 71 TYR A O 1
ATOM 560 N N . GLY A 1 72 ? 14.163 -1.774 7.868 1.00 87.69 72 GLY A N 1
ATOM 561 C CA . GLY A 1 72 ? 14.439 -0.348 7.674 1.00 87.69 72 GLY A CA 1
ATOM 562 C C . GLY A 1 72 ? 14.666 0.022 6.202 1.00 87.69 72 GLY A C 1
ATOM 563 O O . GLY A 1 72 ? 14.232 -0.693 5.305 1.00 87.69 72 GLY A O 1
ATOM 564 N N . TYR A 1 73 ? 15.365 1.137 5.953 1.00 78.75 73 TYR A N 1
ATOM 565 C CA . TYR A 1 73 ? 15.731 1.567 4.592 1.00 78.75 73 TYR A CA 1
ATOM 566 C C . TYR A 1 73 ? 16.561 0.527 3.815 1.00 78.75 73 TYR A C 1
ATOM 568 O O . TYR A 1 73 ? 16.284 0.319 2.635 1.00 78.75 73 TYR A O 1
ATOM 576 N N . PRO A 1 74 ? 17.512 -0.205 4.439 1.00 74.88 74 PRO A N 1
ATOM 577 C CA . PRO A 1 74 ? 18.191 -1.310 3.767 1.00 74.88 74 PRO A CA 1
ATOM 578 C C . PRO A 1 74 ? 17.252 -2.411 3.267 1.00 74.88 74 PRO A C 1
ATOM 580 O O . PRO A 1 74 ? 17.679 -3.194 2.436 1.00 74.88 74 PRO A O 1
ATOM 583 N N . GLY A 1 75 ? 16.007 -2.486 3.751 1.00 78.31 75 GLY A N 1
ATOM 584 C CA . GLY A 1 75 ? 14.977 -3.431 3.312 1.00 78.31 75 GLY A CA 1
ATOM 585 C C . GLY A 1 75 ? 14.175 -3.013 2.091 1.00 78.31 75 GLY A C 1
ATOM 586 O O . GLY A 1 75 ? 13.365 -3.803 1.610 1.00 78.31 75 GLY A O 1
ATOM 587 N N . ASP A 1 76 ? 14.378 -1.798 1.575 1.00 86.75 76 ASP A N 1
ATOM 588 C CA . ASP A 1 76 ? 13.579 -1.296 0.457 1.00 86.75 76 ASP A CA 1
ATOM 589 C C . ASP A 1 76 ? 13.801 -2.122 -0.830 1.00 86.75 76 ASP A C 1
ATOM 591 O O . ASP A 1 76 ? 12.958 -2.094 -1.726 1.00 86.75 76 ASP A O 1
ATOM 595 N N . TYR A 1 77 ? 14.878 -2.921 -0.917 1.00 92.25 77 TYR A N 1
ATOM 596 C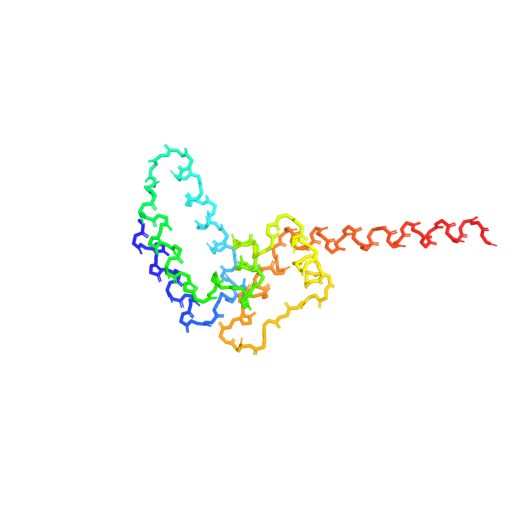 CA . TYR A 1 77 ? 15.085 -3.841 -2.044 1.00 92.25 77 TYR A CA 1
ATOM 597 C C . TYR A 1 77 ? 13.919 -4.818 -2.214 1.00 92.25 77 TYR A C 1
ATOM 599 O O . TYR A 1 77 ? 13.533 -5.090 -3.345 1.00 92.25 77 TYR A O 1
ATOM 607 N N . GLU A 1 78 ? 13.332 -5.318 -1.121 1.00 93.25 78 GLU A N 1
ATOM 608 C CA . GLU A 1 78 ? 12.277 -6.329 -1.192 1.00 93.25 78 GLU A CA 1
ATOM 609 C C . GLU A 1 78 ? 10.994 -5.731 -1.764 1.00 93.25 78 GLU A C 1
ATOM 611 O O . GLU A 1 78 ? 10.378 -6.301 -2.663 1.00 93.25 78 GLU A O 1
ATOM 616 N N . ILE A 1 79 ? 10.593 -4.553 -1.281 1.00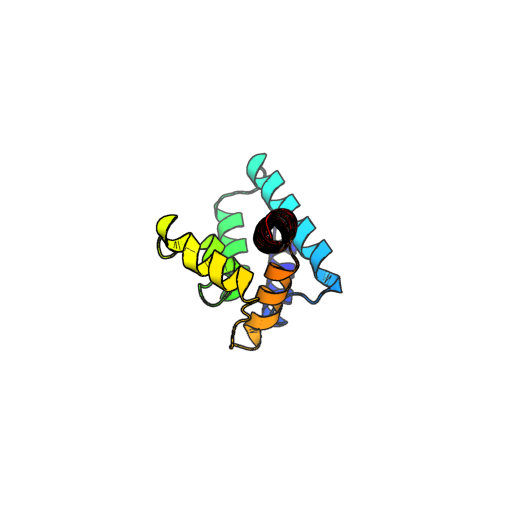 94.44 79 ILE A N 1
ATOM 617 C CA . ILE A 1 79 ? 9.402 -3.888 -1.809 1.00 94.44 79 ILE A CA 1
ATOM 618 C C . ILE A 1 79 ? 9.618 -3.427 -3.253 1.00 94.44 79 ILE A C 1
ATOM 620 O O . ILE A 1 79 ? 8.702 -3.539 -4.063 1.00 94.44 79 ILE A O 1
ATOM 624 N N . ILE A 1 80 ? 10.820 -2.959 -3.606 1.00 94.94 80 ILE A N 1
ATOM 625 C CA . ILE A 1 80 ? 11.155 -2.581 -4.984 1.00 94.94 80 ILE A CA 1
ATOM 626 C C . ILE A 1 80 ? 11.085 -3.800 -5.910 1.00 94.94 80 ILE A C 1
ATOM 628 O O . ILE A 1 80 ? 10.474 -3.712 -6.975 1.00 94.94 80 ILE A O 1
ATOM 632 N N . ASP A 1 81 ? 11.661 -4.932 -5.505 1.00 95.75 81 ASP A N 1
ATOM 633 C CA . ASP A 1 81 ? 11.624 -6.169 -6.285 1.00 95.75 81 ASP A CA 1
ATOM 634 C C . ASP A 1 81 ? 10.186 -6.664 -6.480 1.00 95.75 81 ASP A C 1
ATOM 636 O O . ASP A 1 81 ? 9.746 -6.889 -7.609 1.00 95.75 81 ASP A O 1
ATOM 640 N N . ARG A 1 82 ? 9.391 -6.693 -5.406 1.00 96.81 82 ARG A N 1
ATOM 641 C CA . ARG A 1 82 ? 7.966 -7.041 -5.478 1.00 96.81 82 ARG A CA 1
ATOM 642 C C . ARG A 1 82 ? 7.171 -6.076 -6.368 1.00 96.81 82 ARG A C 1
ATOM 644 O O . ARG A 1 82 ? 6.276 -6.520 -7.084 1.00 96.81 82 ARG A O 1
ATOM 651 N N . ILE A 1 83 ? 7.501 -4.779 -6.387 1.00 97.88 83 ILE A N 1
ATOM 652 C CA . ILE A 1 83 ? 6.908 -3.810 -7.327 1.00 97.88 83 ILE A CA 1
ATOM 653 C C . ILE A 1 83 ? 7.266 -4.150 -8.777 1.00 97.88 83 ILE A C 1
ATOM 655 O O . ILE A 1 83 ? 6.389 -4.102 -9.642 1.00 97.88 83 ILE A O 1
ATOM 659 N N . TYR A 1 84 ? 8.527 -4.489 -9.050 1.00 97.19 84 TYR A N 1
ATOM 660 C CA . TYR A 1 84 ? 8.983 -4.857 -10.391 1.00 97.19 84 TYR A CA 1
ATOM 661 C C . TYR A 1 84 ? 8.385 -6.160 -10.906 1.00 97.19 84 TYR A C 1
ATOM 663 O O . TYR A 1 84 ? 8.132 -6.255 -12.104 1.00 97.19 84 TYR A O 1
ATOM 671 N N . CYS A 1 85 ? 8.180 -7.134 -10.025 1.00 96.38 85 CYS A N 1
ATOM 672 C CA . CYS A 1 85 ? 7.614 -8.438 -10.354 1.00 96.38 85 CYS A CA 1
ATOM 673 C C . CYS A 1 85 ? 6.081 -8.465 -10.277 1.00 96.38 85 CYS A C 1
ATOM 675 O O . CYS A 1 85 ? 5.490 -9.521 -10.473 1.00 96.38 85 CYS A O 1
ATOM 677 N N . GLU A 1 86 ? 5.444 -7.327 -9.974 1.00 97.44 86 GLU A N 1
ATOM 678 C CA . GLU A 1 86 ? 3.990 -7.218 -9.790 1.00 97.44 86 GLU A CA 1
ATOM 679 C C . GLU A 1 86 ? 3.436 -8.273 -8.820 1.00 97.44 86 GLU A C 1
ATOM 681 O O . GLU A 1 86 ? 2.398 -8.893 -9.051 1.00 97.44 86 GLU A O 1
ATOM 686 N N . HIS A 1 87 ? 4.183 -8.504 -7.737 1.00 98.00 87 HIS A N 1
ATOM 687 C CA . HIS A 1 87 ? 3.881 -9.534 -6.757 1.00 98.00 87 HIS A CA 1
ATOM 688 C C . HIS A 1 87 ? 2.518 -9.298 -6.095 1.00 98.00 87 HIS A C 1
ATOM 690 O O . HIS A 1 87 ? 2.281 -8.268 -5.466 1.00 98.00 87 HIS A O 1
ATOM 696 N N . ILE A 1 88 ? 1.688 -10.338 -6.090 1.00 98.06 88 ILE A N 1
ATOM 697 C CA . ILE A 1 88 ? 0.421 -10.385 -5.363 1.00 98.06 88 ILE A CA 1
ATOM 698 C C . ILE A 1 88 ? 0.499 -11.467 -4.286 1.00 98.06 88 ILE A C 1
ATOM 700 O O . ILE A 1 88 ? 0.913 -12.588 -4.572 1.00 98.06 88 ILE A O 1
ATOM 704 N N . ALA A 1 89 ? 0.052 -11.148 -3.071 1.00 96.12 89 ALA A N 1
ATOM 705 C CA . ALA A 1 89 ? -0.041 -12.084 -1.960 1.00 96.12 89 ALA A CA 1
ATOM 706 C C . ALA A 1 89 ? -0.753 -13.391 -2.346 1.00 96.12 89 ALA A C 1
ATOM 708 O O . ALA A 1 89 ? -1.767 -13.401 -3.047 1.00 96.12 89 ALA A O 1
ATOM 709 N N . GLU A 1 90 ? -0.257 -14.517 -1.833 1.00 95.06 90 GLU A N 1
ATOM 710 C CA . GLU A 1 90 ? -0.898 -15.818 -2.047 1.00 95.06 90 GLU A CA 1
ATOM 711 C C . GLU A 1 90 ? -2.243 -15.911 -1.318 1.00 95.06 90 GLU A C 1
ATOM 713 O O . GLU A 1 90 ? -3.204 -16.457 -1.869 1.00 95.06 90 GLU A O 1
ATOM 718 N N . ASN A 1 91 ? -2.327 -15.314 -0.120 1.00 95.31 91 ASN A N 1
ATOM 719 C CA . ASN A 1 91 ? -3.551 -15.254 0.674 1.00 95.31 91 ASN A CA 1
ATOM 720 C C . ASN A 1 91 ? -4.661 -14.520 -0.111 1.00 95.31 91 ASN A C 1
ATOM 722 O O . ASN A 1 91 ? -4.514 -13.322 -0.379 1.00 95.31 91 ASN A O 1
ATOM 726 N N . PRO A 1 92 ? -5.782 -15.192 -0.445 1.00 94.31 92 PRO A N 1
ATOM 727 C CA . PRO A 1 92 ? -6.897 -14.595 -1.177 1.00 94.31 92 PRO A CA 1
ATOM 728 C C . PRO A 1 92 ? -7.442 -13.303 -0.557 1.00 94.31 92 PRO A C 1
ATOM 730 O O . PRO A 1 92 ? -7.760 -12.377 -1.300 1.00 94.31 92 PRO A O 1
ATOM 733 N N . GLU A 1 93 ? -7.477 -13.210 0.775 1.00 95.75 93 GLU A N 1
ATOM 734 C CA . GLU A 1 93 ? -7.984 -12.046 1.521 1.00 95.75 93 GLU A CA 1
ATOM 735 C C . GLU A 1 93 ? -7.063 -10.819 1.433 1.00 95.75 93 GLU A C 1
ATOM 737 O O . GLU A 1 93 ? -7.423 -9.726 1.861 1.00 95.75 93 GLU A O 1
ATOM 742 N N . LEU A 1 94 ? -5.854 -10.987 0.890 1.00 97.38 94 LEU A N 1
ATOM 743 C CA . LEU A 1 94 ? -4.859 -9.923 0.761 1.00 97.38 94 LEU A CA 1
ATOM 744 C C . LEU A 1 94 ? -4.618 -9.502 -0.694 1.00 97.38 94 LEU A C 1
ATOM 746 O O . LEU A 1 94 ? -3.996 -8.468 -0.945 1.00 97.38 94 LEU A O 1
ATOM 750 N N . LYS A 1 95 ? -5.140 -10.254 -1.671 1.00 98.06 95 LYS A N 1
ATOM 751 C CA . LYS A 1 95 ? -4.858 -10.020 -3.096 1.00 98.06 95 LYS A CA 1
ATOM 752 C C . LYS A 1 95 ? -5.303 -8.647 -3.573 1.00 98.06 95 LYS A C 1
ATOM 754 O O . LYS A 1 95 ? -4.586 -8.011 -4.346 1.00 98.06 95 LYS A O 1
ATOM 759 N N . LYS A 1 96 ? -6.486 -8.185 -3.153 1.00 98.50 96 LYS A N 1
ATOM 760 C CA . LYS A 1 96 ? -7.002 -6.889 -3.615 1.00 98.50 96 LYS A CA 1
ATOM 761 C C . LYS A 1 96 ? -6.187 -5.725 -3.050 1.00 98.50 96 LYS A C 1
ATOM 763 O O . LYS A 1 96 ? -6.007 -4.734 -3.750 1.00 98.50 96 LYS A O 1
ATOM 768 N N . TRP A 1 97 ? -5.614 -5.870 -1.854 1.00 98.31 97 TRP A N 1
ATOM 769 C CA . TRP A 1 97 ? -4.706 -4.876 -1.276 1.00 98.31 97 TRP A CA 1
ATOM 770 C C . TRP A 1 97 ? -3.423 -4.700 -2.094 1.00 98.31 97 TRP A C 1
ATOM 772 O O . TRP A 1 97 ? -3.023 -3.566 -2.358 1.00 98.31 97 TRP A O 1
ATOM 782 N N . ASP A 1 98 ? -2.811 -5.789 -2.563 1.00 98.31 98 ASP A N 1
ATOM 783 C CA . ASP A 1 98 ? -1.620 -5.693 -3.419 1.00 98.31 98 ASP A CA 1
ATOM 784 C C . ASP A 1 98 ? -1.957 -5.156 -4.816 1.00 98.31 98 ASP A C 1
ATOM 786 O O . ASP A 1 98 ? -1.222 -4.327 -5.356 1.00 98.31 98 ASP A O 1
ATOM 790 N N . ARG A 1 99 ? -3.113 -5.534 -5.381 1.00 98.50 99 ARG A N 1
ATOM 791 C CA . ARG A 1 99 ? -3.612 -4.941 -6.636 1.00 98.50 99 ARG A CA 1
ATOM 792 C C . ARG A 1 99 ? -3.822 -3.433 -6.500 1.00 98.50 99 ARG A C 1
ATOM 794 O O . ARG A 1 99 ? -3.356 -2.676 -7.350 1.00 98.50 99 ARG A O 1
ATOM 801 N N . PHE A 1 100 ? -4.450 -2.998 -5.408 1.00 98.44 100 PHE A N 1
ATOM 802 C CA . PHE A 1 100 ? -4.605 -1.583 -5.083 1.00 98.44 100 PHE A CA 1
ATOM 803 C C . PHE A 1 100 ? -3.249 -0.886 -4.967 1.00 98.44 100 PHE A C 1
ATOM 805 O O . PHE A 1 100 ? -3.044 0.165 -5.572 1.00 98.44 100 PHE A O 1
ATOM 812 N N . PHE A 1 101 ? -2.288 -1.487 -4.260 1.00 98.06 101 PHE A N 1
ATOM 813 C CA . PHE A 1 101 ? -0.944 -0.931 -4.132 1.00 98.06 101 PHE A CA 1
ATOM 814 C C . PHE A 1 101 ? -0.266 -0.742 -5.497 1.00 98.06 101 PHE A C 1
ATOM 816 O O . PHE A 1 101 ? 0.284 0.326 -5.770 1.00 98.06 101 PHE A O 1
ATOM 823 N N . HIS A 1 102 ? -0.340 -1.738 -6.383 1.00 98.31 102 HIS A N 1
ATOM 824 C CA . HIS A 1 102 ? 0.241 -1.658 -7.725 1.00 98.31 102 HIS A CA 1
ATOM 825 C C . HIS A 1 102 ? -0.450 -0.664 -8.654 1.00 98.31 102 HIS A C 1
ATOM 827 O O . HIS A 1 102 ? 0.199 -0.172 -9.580 1.00 98.31 102 HIS A O 1
ATOM 833 N N . ALA A 1 103 ? -1.729 -0.368 -8.423 1.00 97.88 103 ALA A N 1
ATOM 834 C CA . ALA A 1 103 ? -2.476 0.636 -9.173 1.00 97.88 103 ALA A CA 1
ATOM 835 C C . ALA A 1 103 ? -2.108 2.074 -8.771 1.00 97.88 103 ALA A C 1
ATOM 837 O O . ALA A 1 103 ? -2.445 3.024 -9.477 1.00 97.88 103 ALA A O 1
ATOM 838 N N . ARG A 1 104 ? -1.397 2.267 -7.653 1.00 95.88 104 ARG A N 1
ATOM 839 C CA . ARG A 1 104 ? -0.982 3.600 -7.213 1.00 95.88 104 ARG A CA 1
ATOM 840 C C . ARG A 1 104 ? 0.178 4.150 -8.037 1.00 95.88 104 ARG A C 1
ATOM 842 O O . ARG A 1 104 ? 1.121 3.442 -8.395 1.00 95.88 104 ARG A O 1
ATOM 849 N N . SER A 1 105 ? 0.164 5.471 -8.211 1.00 95.25 105 SER A N 1
ATOM 850 C CA . SER A 1 105 ? 1.180 6.235 -8.946 1.00 95.25 105 SER A CA 1
ATOM 851 C C . SER A 1 105 ? 2.615 5.949 -8.494 1.00 95.25 105 SER A C 1
ATOM 853 O O . SER A 1 105 ? 3.506 5.871 -9.332 1.00 95.25 105 SER A O 1
ATOM 855 N N . GLY A 1 106 ? 2.847 5.731 -7.195 1.00 94.62 106 GLY A N 1
ATOM 856 C CA . GLY A 1 106 ? 4.169 5.387 -6.663 1.00 94.62 106 GLY A CA 1
ATOM 857 C C . GLY A 1 106 ? 4.724 4.068 -7.216 1.00 94.62 106 GLY A C 1
ATOM 858 O O . GLY A 1 106 ? 5.856 4.036 -7.692 1.00 94.62 106 GLY A O 1
ATOM 859 N N . ALA A 1 107 ? 3.924 2.997 -7.211 1.00 96.94 107 ALA A N 1
ATOM 860 C CA . ALA A 1 107 ? 4.336 1.697 -7.744 1.00 96.94 107 ALA A CA 1
ATOM 861 C C . ALA A 1 107 ? 4.506 1.743 -9.271 1.00 96.94 107 ALA A C 1
ATOM 863 O O . ALA A 1 107 ? 5.489 1.226 -9.808 1.00 96.94 107 ALA A O 1
ATOM 864 N N . ILE A 1 108 ? 3.595 2.434 -9.964 1.00 98.00 108 ILE A N 1
ATOM 865 C CA . ILE A 1 108 ? 3.683 2.673 -11.410 1.00 98.00 108 ILE A CA 1
ATOM 866 C C . ILE A 1 108 ? 4.972 3.430 -11.754 1.00 98.00 108 ILE A C 1
ATOM 868 O O . ILE A 1 108 ? 5.703 3.018 -12.649 1.00 98.00 108 ILE A O 1
ATOM 872 N N . ALA A 1 109 ? 5.303 4.497 -11.023 1.00 98.00 109 ALA A N 1
ATOM 873 C CA . ALA A 1 109 ? 6.499 5.299 -11.272 1.00 98.00 109 ALA A CA 1
ATOM 874 C C . ALA A 1 109 ? 7.797 4.495 -11.096 1.00 98.00 109 ALA A C 1
ATOM 876 O O . ALA A 1 109 ? 8.739 4.673 -11.870 1.00 98.00 109 ALA A O 1
ATOM 877 N N . VAL A 1 110 ? 7.848 3.592 -10.111 1.00 97.19 110 VAL A N 1
ATOM 878 C CA . VAL A 1 110 ? 8.985 2.678 -9.922 1.00 97.19 110 VAL A CA 1
ATOM 879 C C . VAL A 1 110 ? 9.151 1.776 -11.146 1.00 97.19 110 VAL A C 1
ATOM 881 O O . VAL A 1 110 ? 10.241 1.740 -11.720 1.00 97.19 110 VAL A O 1
ATOM 884 N N . ARG A 1 111 ? 8.077 1.124 -11.617 1.00 98.19 111 ARG A N 1
ATOM 885 C CA . ARG A 1 111 ? 8.124 0.302 -12.841 1.00 98.19 111 ARG A CA 1
ATOM 886 C C . ARG A 1 111 ? 8.513 1.122 -14.074 1.00 98.19 111 ARG A C 1
ATOM 888 O O . ARG A 1 111 ? 9.410 0.717 -14.808 1.00 98.19 111 ARG A O 1
ATOM 895 N N . ASN A 1 112 ? 7.928 2.307 -14.248 1.00 98.19 112 ASN A N 1
ATOM 896 C CA . ASN A 1 112 ? 8.231 3.197 -15.372 1.00 98.19 112 ASN A CA 1
ATOM 897 C C . ASN A 1 112 ? 9.709 3.599 -15.407 1.00 98.19 112 ASN A C 1
ATOM 899 O O . ASN A 1 112 ? 10.300 3.649 -16.482 1.00 98.19 112 ASN A O 1
ATOM 903 N N . ARG A 1 113 ? 10.336 3.842 -14.247 1.00 97.69 113 ARG A N 1
ATOM 904 C CA . ARG A 1 113 ? 11.769 4.162 -14.171 1.00 97.69 113 ARG A CA 1
ATOM 905 C C . ARG A 1 113 ? 12.643 3.012 -14.673 1.00 97.69 113 ARG A C 1
ATOM 907 O O . ARG A 1 113 ? 13.625 3.266 -15.367 1.00 97.69 113 ARG A O 1
ATOM 914 N N . LYS A 1 114 ? 12.283 1.763 -14.350 1.00 96.44 114 LYS A N 1
ATOM 915 C CA . LYS A 1 114 ? 12.972 0.569 -14.862 1.00 96.44 114 LYS A CA 1
ATOM 916 C C . LYS A 1 114 ? 12.813 0.452 -16.377 1.00 96.44 114 LYS A C 1
ATOM 918 O O . LYS A 1 114 ? 13.820 0.291 -17.059 1.00 96.44 114 LYS A O 1
ATOM 923 N N . SER A 1 115 ? 11.591 0.581 -16.897 1.00 97.38 115 SER A N 1
ATOM 924 C CA . SER A 1 115 ? 11.335 0.528 -18.344 1.00 97.38 115 SER A CA 1
ATOM 925 C C . SER A 1 115 ? 12.117 1.605 -19.092 1.00 97.38 115 SER A C 1
ATOM 927 O O . SER A 1 115 ? 12.889 1.285 -19.987 1.00 97.38 115 SER A O 1
ATOM 929 N N . TYR A 1 116 ? 12.035 2.857 -18.634 1.00 98.06 116 TYR A N 1
ATOM 930 C CA . TYR A 1 116 ? 12.765 3.979 -19.222 1.00 98.06 116 TYR A CA 1
ATOM 931 C C . TYR A 1 116 ? 14.278 3.729 -19.293 1.00 98.06 116 TYR A C 1
ATOM 933 O O . TYR A 1 116 ? 14.913 3.989 -20.313 1.00 98.06 116 TYR A O 1
ATOM 941 N N . PHE A 1 117 ? 14.868 3.201 -18.217 1.00 97.62 117 PHE A N 1
ATOM 942 C CA . PHE A 1 117 ? 16.296 2.893 -18.194 1.00 97.62 117 PHE A CA 1
ATOM 943 C C . PHE A 1 117 ? 16.670 1.800 -19.206 1.00 97.62 117 PHE A C 1
ATOM 945 O O . PHE A 1 117 ? 17.668 1.931 -19.913 1.00 97.62 117 PHE A O 1
ATOM 952 N N . LEU A 1 118 ? 15.860 0.742 -19.313 1.00 97.31 118 LEU A N 1
ATOM 953 C CA . LEU A 1 118 ? 16.075 -0.320 -20.299 1.00 97.31 118 LEU A CA 1
ATOM 954 C C . LEU A 1 118 ? 15.941 0.206 -21.734 1.00 97.31 118 LEU A C 1
ATOM 956 O O . LEU A 1 118 ? 16.780 -0.115 -22.576 1.00 97.31 118 LEU A O 1
ATOM 960 N N . ASP A 1 119 ? 14.947 1.053 -21.996 1.00 97.94 119 ASP A N 1
ATOM 961 C CA . ASP A 1 119 ? 14.726 1.670 -23.307 1.00 97.94 119 ASP A CA 1
ATOM 962 C C . ASP A 1 119 ? 15.903 2.565 -23.716 1.00 97.94 119 ASP A C 1
ATOM 964 O O . ASP A 1 119 ? 16.353 2.526 -24.867 1.00 97.94 119 ASP A O 1
ATOM 968 N N . LEU A 1 120 ? 16.456 3.323 -22.763 1.00 98.06 120 LEU A N 1
ATOM 969 C CA . LEU A 1 120 ? 17.647 4.147 -22.965 1.00 98.06 120 LEU A CA 1
ATOM 970 C C . LEU A 1 120 ? 18.879 3.298 -23.310 1.00 98.06 120 LEU A C 1
ATOM 972 O O . LEU A 1 120 ? 19.616 3.619 -24.239 1.00 98.06 120 LEU A O 1
ATOM 976 N N . LEU A 1 121 ? 19.107 2.188 -22.604 1.00 97.62 121 LEU A N 1
ATOM 977 C CA . LEU A 1 121 ? 20.234 1.302 -22.913 1.00 97.62 121 LEU A CA 1
ATOM 978 C C . LEU A 1 121 ? 20.092 0.651 -24.293 1.00 97.62 121 LEU A C 1
ATOM 980 O O . LEU A 1 121 ? 21.067 0.532 -25.038 1.00 97.62 121 LEU A O 1
ATOM 984 N N . GLN A 1 122 ? 18.877 0.243 -24.658 1.00 97.31 122 GLN A N 1
ATOM 985 C CA . GLN A 1 122 ? 18.608 -0.339 -25.969 1.00 97.31 122 GLN A CA 1
ATOM 986 C C . GLN A 1 122 ? 18.780 0.679 -27.100 1.00 97.31 122 GLN A C 1
ATOM 988 O O . GLN A 1 122 ? 19.281 0.318 -28.166 1.00 97.31 122 GLN A O 1
ATOM 993 N N . SER A 1 123 ? 18.383 1.938 -26.894 1.00 96.56 123 SER A N 1
ATOM 994 C CA . SER A 1 123 ? 18.562 2.988 -27.900 1.00 96.56 123 SER A CA 1
ATOM 995 C C . SER A 1 123 ? 20.042 3.287 -28.145 1.00 96.56 123 SER A C 1
ATOM 997 O O . SER A 1 123 ? 20.456 3.316 -29.302 1.00 96.56 123 SER A O 1
ATOM 999 N N . LEU A 1 124 ? 20.852 3.375 -27.086 1.00 96.88 124 LEU A N 1
ATOM 1000 C CA . LEU A 1 124 ? 22.304 3.552 -27.189 1.00 96.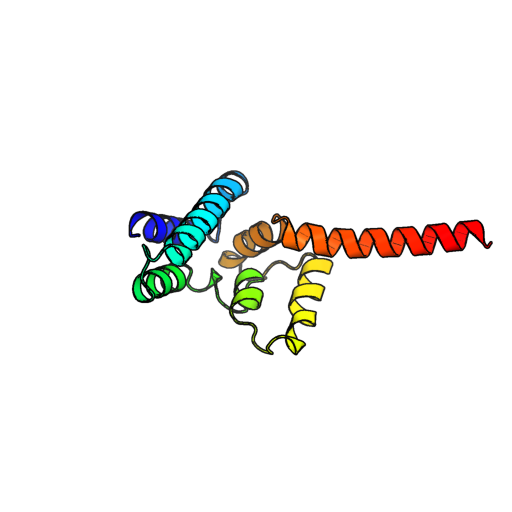88 124 LEU A CA 1
ATOM 1001 C C . LEU A 1 124 ? 22.978 2.378 -27.906 1.00 96.88 124 LEU A C 1
ATOM 1003 O O . LEU A 1 124 ? 23.838 2.582 -28.761 1.00 96.88 124 LEU A O 1
ATOM 1007 N N . LYS A 1 125 ? 22.557 1.141 -27.613 1.00 95.62 125 LYS A N 1
ATOM 1008 C CA . LYS A 1 125 ? 23.071 -0.050 -28.304 1.00 95.62 125 LYS A CA 1
ATOM 1009 C C . LYS A 1 125 ? 22.786 -0.013 -29.810 1.00 95.62 125 LYS A C 1
ATOM 1011 O O . LYS A 1 125 ? 23.643 -0.421 -30.580 1.00 95.62 125 LYS A O 1
ATOM 1016 N N . ARG A 1 126 ? 21.609 0.473 -30.227 1.00 94.06 126 ARG A N 1
ATOM 1017 C CA . ARG A 1 126 ? 21.235 0.610 -31.650 1.00 94.06 126 ARG A CA 1
ATOM 1018 C C . ARG A 1 126 ? 21.979 1.731 -32.381 1.00 94.06 126 ARG A C 1
ATOM 1020 O O . ARG A 1 126 ? 22.076 1.671 -33.594 1.00 94.06 126 ARG A O 1
ATOM 1027 N N . GLN A 1 127 ? 22.442 2.761 -31.675 1.00 86.75 127 GLN A N 1
ATOM 1028 C CA . GLN A 1 127 ? 23.186 3.878 -32.275 1.00 86.75 127 GLN A CA 1
ATOM 1029 C C . GLN A 1 127 ? 24.675 3.565 -32.476 1.00 86.75 127 GLN A C 1
ATOM 1031 O O . GLN A 1 127 ? 25.304 4.153 -33.350 1.00 86.75 127 GLN A O 1
ATOM 1036 N N . ASN A 1 128 ? 25.228 2.657 -31.668 1.00 75.44 128 ASN A N 1
ATOM 1037 C CA . ASN A 1 128 ? 26.653 2.316 -31.652 1.00 75.44 128 ASN A CA 1
ATOM 1038 C C . ASN A 1 128 ? 26.989 0.972 -32.330 1.00 75.44 128 ASN A C 1
ATOM 1040 O O . ASN A 1 128 ? 28.137 0.537 -32.246 1.00 75.44 128 ASN A O 1
ATOM 1044 N N . GLY A 1 129 ? 26.010 0.289 -32.932 1.00 58.84 129 GLY A N 1
ATOM 1045 C CA . GLY A 1 129 ? 26.190 -0.972 -33.663 1.00 58.84 129 GLY A CA 1
ATOM 1046 C C . GLY A 1 129 ? 25.721 -0.834 -35.096 1.00 58.84 129 GLY A C 1
ATOM 1047 O O . GLY A 1 129 ? 26.427 -1.362 -35.979 1.00 58.84 129 GLY A O 1
#

Foldseek 3Di:
DVVLLVVLLVQLVVLHDDPVCLVVNVVSVVVQVVCVVVVNDDPVNVVSSVVSNPCLLPPLELNVCVVVVVPPPVSVVVSLVCLQVLDAGPPSSNRRSSVSVNPDPVSVVSNVVVVVVVVVVVVVVVVVD

Sequence (129 aa):
MDEHIAYIEKLVAEGGPDPSEYEALNQRIIEISDRRRDGDVTAQEIKALRQAFGQALSTGTLQGLAFRKPYGYPGDYEIIDRIYCEHIAENPELKKWDRFFHARSGAIAVRNRKSYFLDLLQSLKRQNG

Nearest PDB structures (foldseek):
  1yo7-assembly2_B  TM=1.932E-01  e=8.842E+00  Escherichia coli

Secondary structure (DSSP, 8-state):
-HHHHHHHHHHHHTTS--GGGHHHHHHHHHHHHHHHHHT-S-HHHHHHHHHHTGGGGSTTSHHHHHHH-TT-GGGHHHHHHHHHTT---SSGGGHHHHHHHHHSHHHHHHHHHHHHHHHHHHHHHHH--

Mean predicted aligned error: 3.45 Å

pLDDT: mean 95.11, std 5.16, range [58.84, 98.5]

Radius of gyration: 17.58 Å; Cα contacts (8 Å, |Δi|>4): 111; chains: 1; bounding box: 44×36×53 Å